Protein AF-A0A1V4JCT2-F1 (afdb_monomer)

Foldseek 3Di:
DDDDDPLLVVPQAPVNLVDCVSLVVVLVVVVVVLVVVVPDDPVVQVVVLVVVLVVCVCSNCVSVVVPNHDQPDPVSVVSVVVSVVVSVVVSVVSSVVSD

Nearest PDB structures (foldseek):
  5ip0-assembly2_E  TM=3.443E-01  e=8.220E+00  Aeromonas hydrophila

Sequence (99 aa):
MGAPQPYFNKLMKRKWLTSSDAFDAIVMLITSFTQKLRPLHPEPYQVLVGDLHRRVLIEYVRPLLQARLVCTSAKMRARVATRLGDEARQLRELFHRLS

Radius of gyration: 14.88 Å; Cα contacts (8 Å, |Δi|>4): 51; chains: 1; bounding box: 35×22×42 Å

Mean predicted aligned error: 5.06 Å

Organism: NCBI:txid372326

Secondary structure (DSSP, 8-state):
-PPP-TTGGGTTSHHHHH--HHHHHHHHHHHHHHHHHTTS-HHHHHHHHHHHHHHHHHHHHHHHHTT-S---SHHHHHHHHHHHHHHHHHHHHHHHHH-

Solvent-accessible surface area (backbone atoms only — not comparable to full-atom values): 5794 Å² total; per-residue (Å²): 138,81,77,81,60,83,40,51,80,47,43,50,34,80,65,40,78,79,45,59,64,47,59,51,51,50,54,50,51,53,52,57,52,50,62,73,46,59,84,48,60,66,69,67,41,52,54,51,50,52,53,48,51,55,50,51,53,51,49,61,47,48,40,60,78,65,58,60,59,82,71,88,43,71,70,51,45,52,53,50,53,53,49,53,52,52,54,52,50,52,52,51,55,51,51,64,74,70,107

InterPro domains:
  IPR010326 Exocyst complex component EXOC3/Sec6 [PF06046] (5-98)
  IPR010326 Exocyst complex component EXOC3/Sec6 [PTHR21292] (5-97)
  IPR042532 Exocyst complex component EXOC3/Sec6, C-terminal domain [G3DSA:1.10.357.70] (13-99)

pLDDT: mean 87.71, std 11.08, range [34.03, 96.62]

Structure (mmCIF, N/CA/C/O backbone):
data_AF-A0A1V4JCT2-F1
#
_entry.id   AF-A0A1V4JCT2-F1
#
loop_
_atom_site.group_PDB
_atom_site.id
_atom_site.type_symbol
_atom_site.label_atom_id
_atom_site.label_alt_id
_atom_site.label_comp_id
_atom_site.label_asym_id
_atom_site.label_entity_id
_atom_site.label_seq_id
_atom_site.pdbx_PDB_ins_code
_atom_site.Cartn_x
_atom_site.Cartn_y
_atom_site.Cartn_z
_atom_site.occupancy
_atom_site.B_iso_or_equiv
_atom_site.auth_seq_id
_atom_site.auth_comp_id
_atom_site.auth_asym_id
_atom_site.auth_atom_id
_atom_site.pdbx_PDB_model_num
ATOM 1 N N . MET A 1 1 ? -19.601 15.627 -1.255 1.00 34.03 1 MET A N 1
ATOM 2 C CA . MET A 1 1 ? -18.876 14.567 -1.993 1.00 34.03 1 MET A CA 1
ATOM 3 C C . MET A 1 1 ? -17.392 14.924 -2.019 1.00 34.03 1 MET A C 1
ATOM 5 O O . MET A 1 1 ? -16.985 15.740 -2.831 1.00 34.03 1 MET A O 1
ATOM 9 N N . GLY A 1 2 ? -16.613 14.436 -1.048 1.00 42.38 2 GLY A N 1
ATOM 10 C CA . GLY A 1 2 ? -15.202 14.814 -0.882 1.00 42.38 2 GLY A CA 1
ATOM 11 C C . GLY A 1 2 ? -14.288 14.037 -1.828 1.00 42.38 2 GLY A C 1
ATOM 12 O O . GLY A 1 2 ? -14.434 12.823 -1.964 1.00 42.38 2 GLY A O 1
ATOM 13 N N . ALA A 1 3 ? -13.374 14.743 -2.494 1.00 41.09 3 ALA A N 1
ATOM 14 C CA . ALA A 1 3 ? -12.411 14.178 -3.431 1.00 41.09 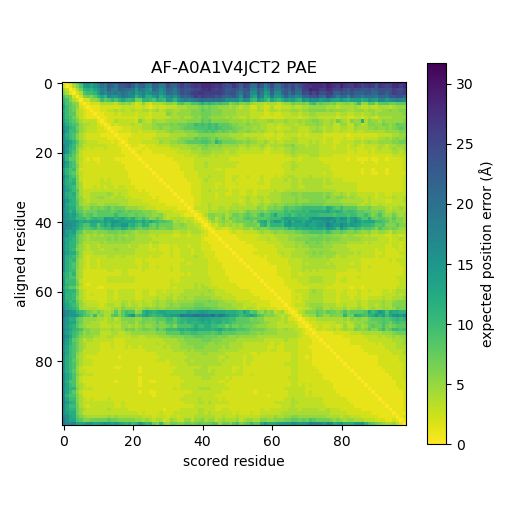3 ALA A CA 1
ATOM 15 C C . ALA A 1 3 ? -11.620 13.003 -2.809 1.00 41.09 3 ALA A C 1
ATOM 17 O O . ALA A 1 3 ? -11.226 13.088 -1.642 1.00 41.09 3 ALA A O 1
ATOM 18 N N . PRO A 1 4 ? -11.354 11.914 -3.560 1.00 45.97 4 PRO A N 1
ATOM 19 C CA . PRO A 1 4 ? -10.494 10.838 -3.083 1.00 45.97 4 PRO A CA 1
ATOM 20 C C . PRO A 1 4 ? -9.111 11.404 -2.736 1.00 45.97 4 PRO A C 1
ATOM 22 O O . PRO A 1 4 ? -8.530 12.184 -3.495 1.00 45.97 4 PRO A O 1
ATOM 25 N N . GLN A 1 5 ? -8.639 11.041 -1.542 1.00 59.03 5 GLN A N 1
ATOM 26 C CA . GLN A 1 5 ? -7.512 11.647 -0.839 1.00 59.03 5 GLN A CA 1
ATOM 27 C C . GLN A 1 5 ? -6.274 11.886 -1.732 1.00 59.03 5 GLN A C 1
ATOM 29 O O . GLN A 1 5 ? -5.911 11.029 -2.545 1.00 59.03 5 GLN A O 1
ATOM 34 N N . PRO A 1 6 ? -5.549 13.008 -1.539 1.00 72.88 6 PRO A N 1
ATOM 35 C CA . PRO A 1 6 ? -4.441 13.446 -2.399 1.00 72.88 6 PRO A CA 1
ATOM 36 C C . PRO A 1 6 ? -3.254 12.467 -2.472 1.00 72.88 6 PRO A C 1
ATOM 38 O O . PRO A 1 6 ? -2.370 12.647 -3.310 1.00 72.88 6 PRO A O 1
ATOM 41 N N . TYR A 1 7 ? -3.217 11.439 -1.620 1.00 80.12 7 TYR A N 1
ATOM 42 C CA . TYR A 1 7 ? -2.125 10.471 -1.525 1.00 80.12 7 TYR A CA 1
ATOM 43 C C . TYR A 1 7 ? -2.266 9.294 -2.499 1.00 80.12 7 TYR A C 1
ATOM 45 O O . TYR A 1 7 ? -1.290 8.958 -3.166 1.00 80.12 7 TYR A O 1
ATOM 53 N N . PHE A 1 8 ? -3.468 8.735 -2.697 1.00 84.25 8 PHE A N 1
ATOM 54 C CA . PHE A 1 8 ? -3.673 7.624 -3.646 1.00 84.25 8 PHE A CA 1
ATOM 55 C C . PHE A 1 8 ? -3.349 8.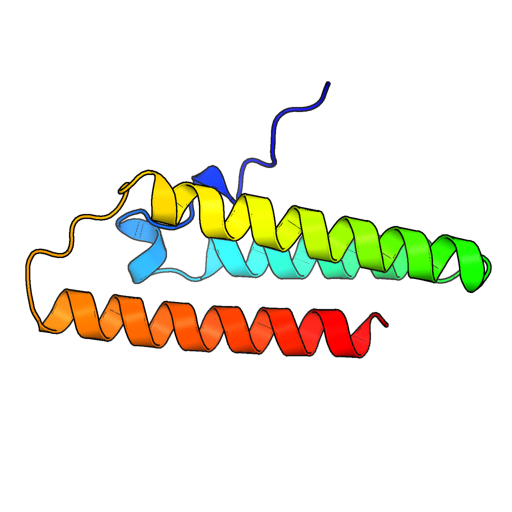034 -5.089 1.00 84.25 8 PHE A C 1
ATOM 57 O O . PHE A 1 8 ? -2.762 7.276 -5.855 1.00 84.25 8 PHE A O 1
ATOM 64 N N . ASN A 1 9 ? -3.611 9.295 -5.442 1.00 84.25 9 ASN A N 1
ATOM 65 C CA . ASN A 1 9 ? -3.249 9.860 -6.744 1.00 84.25 9 ASN A CA 1
ATOM 66 C C . ASN A 1 9 ? -1.736 10.006 -6.980 1.00 84.25 9 ASN A C 1
ATOM 68 O O . ASN A 1 9 ? -1.319 10.291 -8.112 1.00 84.25 9 ASN A O 1
ATOM 72 N N . LYS A 1 10 ? -0.916 9.851 -5.935 1.00 86.19 10 LYS A N 1
ATOM 73 C CA . LYS A 1 10 ? 0.550 9.858 -6.015 1.00 86.19 10 LYS A CA 1
ATOM 74 C C . LYS A 1 10 ? 1.129 8.450 -6.202 1.00 86.19 10 LYS A C 1
ATOM 76 O O . LYS A 1 10 ? 2.281 8.352 -6.623 1.00 86.19 10 LYS A O 1
ATOM 81 N N . LEU A 1 11 ? 0.348 7.395 -5.949 1.00 89.88 11 LEU A N 1
ATOM 82 C CA . LEU A 1 11 ? 0.745 6.005 -6.186 1.00 89.88 11 LEU A CA 1
ATOM 83 C C . LEU A 1 11 ? 0.833 5.695 -7.686 1.00 89.88 11 LEU A C 1
ATOM 85 O O . LEU A 1 11 ? 0.240 6.389 -8.517 1.00 89.88 11 LEU A O 1
ATOM 89 N N . MET A 1 12 ? 1.579 4.639 -8.025 1.00 89.94 12 MET A N 1
ATOM 90 C CA . MET A 1 12 ? 1.727 4.128 -9.398 1.00 89.94 12 MET A CA 1
ATOM 91 C C . MET A 1 12 ? 2.183 5.203 -10.403 1.00 89.94 12 MET A C 1
ATOM 93 O O . MET A 1 12 ? 1.777 5.230 -11.561 1.00 89.94 12 MET A O 1
ATOM 97 N N . LYS A 1 13 ? 3.046 6.113 -9.941 1.00 87.88 13 LYS A N 1
ATOM 98 C CA . LYS A 1 13 ? 3.777 7.113 -10.738 1.00 87.88 13 LYS A CA 1
ATOM 99 C C . LYS A 1 13 ? 5.282 6.889 -10.578 1.00 87.88 13 LYS 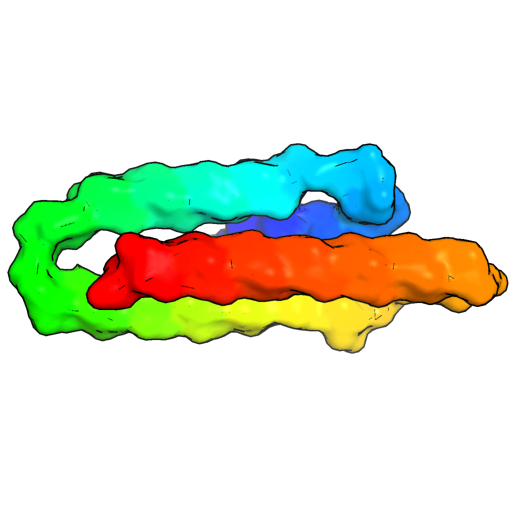A C 1
ATOM 101 O O . LYS A 1 13 ? 5.711 6.184 -9.670 1.00 87.88 13 LYS A O 1
ATOM 106 N N . ARG A 1 14 ? 6.119 7.543 -11.393 1.00 86.50 14 ARG A N 1
ATOM 107 C CA . ARG A 1 14 ? 7.591 7.403 -11.299 1.00 86.50 14 ARG A CA 1
ATOM 108 C C . ARG A 1 14 ? 8.139 7.607 -9.879 1.00 86.50 14 ARG A C 1
ATOM 110 O O . ARG A 1 14 ? 8.927 6.784 -9.430 1.00 86.50 14 ARG A O 1
ATOM 117 N N . LYS A 1 15 ? 7.691 8.653 -9.169 1.00 88.00 15 LYS A N 1
ATOM 118 C CA . LYS A 1 15 ? 8.128 8.939 -7.787 1.00 88.00 15 LYS A CA 1
ATOM 119 C C . LYS A 1 15 ? 7.745 7.838 -6.796 1.00 88.00 15 LYS A C 1
ATOM 121 O O . LYS A 1 15 ? 8.518 7.565 -5.885 1.00 88.00 15 LYS A O 1
ATOM 126 N N . TRP A 1 16 ? 6.596 7.186 -6.997 1.00 92.12 16 TRP A N 1
ATOM 127 C CA . TRP A 1 16 ? 6.171 6.075 -6.148 1.00 92.12 16 TRP A CA 1
ATOM 128 C C . TRP A 1 16 ? 7.173 4.926 -6.200 1.00 92.12 16 TRP A C 1
ATOM 130 O O . TRP A 1 16 ? 7.388 4.312 -5.182 1.00 92.12 16 TRP A O 1
ATOM 140 N N . LEU A 1 17 ? 7.887 4.668 -7.301 1.00 90.56 17 LEU A N 1
ATOM 141 C CA . LEU A 1 17 ? 8.894 3.597 -7.303 1.00 90.56 17 LEU A CA 1
ATOM 142 C C . LEU A 1 17 ? 10.088 3.871 -6.384 1.00 90.56 17 LEU A C 1
ATOM 144 O O . LEU A 1 17 ? 10.734 2.927 -5.926 1.00 90.56 17 LEU A O 1
ATOM 148 N N . THR A 1 18 ? 10.403 5.141 -6.139 1.00 90.12 18 THR A N 1
ATOM 149 C CA . THR A 1 18 ? 11.610 5.579 -5.426 1.00 90.12 18 THR A CA 1
ATOM 150 C C . THR A 1 18 ? 11.349 6.089 -4.014 1.00 90.12 18 THR A C 1
ATOM 152 O O . THR A 1 18 ? 12.312 6.262 -3.282 1.00 90.12 18 THR A O 1
ATOM 155 N N . SER A 1 19 ? 10.097 6.331 -3.626 1.00 92.56 19 SER A N 1
ATOM 156 C CA . SER A 1 19 ? 9.736 6.926 -2.331 1.00 92.56 19 SER A CA 1
ATOM 157 C C . SER A 1 19 ? 8.481 6.265 -1.771 1.00 92.56 19 SER A C 1
ATOM 159 O O . SER A 1 19 ? 7.537 5.990 -2.516 1.00 92.56 19 SER A O 1
ATOM 161 N N . SER A 1 20 ? 8.484 5.964 -0.473 1.00 92.62 20 SER A N 1
ATOM 162 C CA . SER A 1 20 ? 7.352 5.394 0.270 1.00 92.62 20 SER A CA 1
ATOM 163 C C . SER A 1 20 ? 6.413 6.443 0.851 1.00 92.62 20 SER A C 1
ATOM 165 O O . SER A 1 20 ? 5.287 6.096 1.173 1.00 92.62 20 SER A O 1
ATOM 167 N N . ASP A 1 21 ? 6.778 7.725 0.840 1.00 92.44 21 ASP A N 1
ATOM 168 C CA . ASP A 1 21 ? 6.077 8.819 1.522 1.00 92.44 21 ASP A CA 1
ATOM 169 C C . ASP A 1 21 ? 4.562 8.840 1.267 1.00 92.44 21 ASP A C 1
ATOM 171 O O . ASP A 1 21 ? 3.765 9.073 2.173 1.00 92.44 21 ASP A O 1
ATOM 175 N N . ALA A 1 22 ? 4.137 8.609 0.018 1.00 91.75 22 ALA A N 1
ATOM 176 C CA . ALA A 1 22 ? 2.716 8.595 -0.327 1.00 91.75 22 ALA A CA 1
ATOM 177 C C . ALA A 1 22 ? 1.975 7.405 0.298 1.00 91.75 22 ALA A C 1
ATOM 179 O O . ALA A 1 22 ? 0.837 7.565 0.733 1.00 91.75 22 ALA A O 1
ATOM 180 N N . PHE A 1 23 ? 2.611 6.234 0.326 1.00 94.19 23 PHE A N 1
ATOM 181 C CA . PHE A 1 23 ? 2.075 5.028 0.943 1.00 94.19 23 PHE A CA 1
ATOM 182 C C . PHE A 1 23 ? 2.115 5.132 2.474 1.00 94.19 23 PHE A C 1
ATOM 184 O O . PHE A 1 23 ? 1.097 4.910 3.124 1.00 94.19 23 PHE A O 1
ATOM 191 N N . ASP A 1 24 ? 3.230 5.593 3.038 1.00 94.31 24 ASP A N 1
ATOM 192 C CA . ASP A 1 24 ? 3.405 5.780 4.481 1.00 94.31 24 ASP A CA 1
ATOM 193 C C . ASP A 1 24 ? 2.382 6.777 5.038 1.00 94.31 24 ASP A C 1
ATOM 195 O O . ASP A 1 24 ? 1.763 6.534 6.074 1.00 94.31 24 ASP A O 1
ATOM 199 N N . ALA A 1 25 ? 2.112 7.865 4.308 1.00 93.19 25 ALA A N 1
ATOM 200 C CA . ALA A 1 25 ? 1.067 8.816 4.672 1.00 93.19 25 ALA A CA 1
ATOM 201 C C . ALA A 1 25 ? -0.335 8.182 4.684 1.00 93.19 25 ALA A C 1
ATOM 203 O O . ALA A 1 25 ? -1.143 8.514 5.550 1.00 93.19 25 ALA A O 1
ATOM 204 N N . ILE A 1 26 ? -0.633 7.264 3.755 1.00 92.62 26 ILE A N 1
ATOM 205 C CA . ILE A 1 26 ? -1.905 6.523 3.738 1.00 92.62 26 ILE A CA 1
ATOM 206 C C . ILE A 1 26 ? -2.002 5.622 4.973 1.00 92.62 26 ILE A C 1
ATOM 208 O O . ILE A 1 26 ? -3.007 5.680 5.682 1.00 92.62 26 ILE A O 1
ATOM 212 N N . VAL A 1 27 ? -0.959 4.837 5.259 1.00 94.19 27 VAL A N 1
ATOM 213 C CA . VAL A 1 27 ? -0.904 3.940 6.426 1.00 94.19 27 VAL A CA 1
ATOM 214 C C . VAL A 1 27 ? -1.065 4.727 7.728 1.00 94.19 27 VAL A C 1
ATOM 216 O O . VAL A 1 27 ? -1.880 4.360 8.580 1.00 94.19 27 VAL A O 1
ATOM 219 N N . MET A 1 28 ? -0.350 5.845 7.866 1.00 93.81 28 MET A N 1
ATOM 220 C CA . MET A 1 28 ? -0.437 6.732 9.025 1.00 93.81 28 MET A CA 1
ATOM 221 C C . MET A 1 28 ? -1.847 7.309 9.194 1.00 93.81 28 MET A C 1
ATOM 223 O O . MET A 1 28 ? -2.390 7.288 10.298 1.00 93.81 28 MET A O 1
ATOM 227 N N . LEU A 1 29 ? -2.466 7.797 8.113 1.00 92.12 29 LEU A N 1
ATOM 228 C CA . LEU A 1 29 ? -3.817 8.357 8.166 1.00 92.12 29 LEU A CA 1
ATOM 229 C C . LEU A 1 29 ? -4.845 7.311 8.593 1.00 92.12 29 LEU A C 1
ATOM 231 O O . LEU A 1 29 ? -5.628 7.589 9.500 1.00 92.12 29 LEU A O 1
ATOM 235 N N . ILE A 1 30 ? -4.805 6.116 7.995 1.00 91.31 30 ILE A N 1
ATOM 236 C CA . ILE A 1 30 ? -5.688 4.999 8.361 1.00 91.31 30 ILE A CA 1
ATOM 237 C C . ILE A 1 30 ? -5.527 4.679 9.846 1.00 91.31 30 ILE A C 1
ATOM 239 O O . ILE A 1 30 ? -6.512 4.692 10.577 1.00 91.31 30 ILE A O 1
ATOM 243 N N . THR A 1 31 ? -4.287 4.479 10.296 1.00 91.62 31 THR A N 1
ATOM 244 C CA . THR A 1 31 ? -3.972 4.144 11.692 1.00 91.62 31 THR A CA 1
ATOM 245 C C . THR A 1 31 ? -4.469 5.220 12.656 1.00 91.62 31 THR A C 1
ATOM 247 O O . THR A 1 31 ? -5.108 4.913 13.658 1.00 91.62 31 THR A O 1
ATOM 250 N N . SER A 1 32 ? -4.229 6.496 12.346 1.00 90.81 32 SER A N 1
ATOM 251 C CA . SER A 1 32 ? -4.669 7.606 13.198 1.00 90.81 32 SER A CA 1
ATOM 252 C C . SER A 1 32 ? -6.194 7.721 13.272 1.00 90.81 32 SER A C 1
ATOM 254 O O . SER A 1 32 ? -6.744 8.079 14.314 1.00 90.81 32 SER A O 1
ATOM 256 N N . PHE A 1 33 ? -6.891 7.420 12.173 1.00 87.56 33 PHE A N 1
ATOM 257 C CA . PHE A 1 33 ? -8.344 7.493 12.102 1.00 87.56 33 PHE A CA 1
ATOM 258 C C . PHE A 1 33 ? -8.988 6.349 12.884 1.00 87.56 33 PHE A C 1
ATOM 260 O O . PHE A 1 33 ? -9.871 6.592 13.702 1.00 87.56 33 PHE A O 1
ATOM 267 N N . THR A 1 34 ? -8.506 5.119 12.707 1.00 87.50 34 THR A N 1
ATOM 268 C CA . THR A 1 34 ? -9.034 3.964 13.443 1.00 87.50 34 THR A CA 1
ATOM 269 C C . THR A 1 34 ? -8.728 4.036 14.934 1.00 87.50 34 THR A C 1
ATOM 271 O O . THR A 1 34 ? -9.601 3.722 15.736 1.00 87.50 34 THR A O 1
ATOM 274 N N . GLN A 1 35 ? -7.560 4.549 15.338 1.00 88.50 35 GLN A N 1
ATOM 275 C CA . GLN A 1 35 ? -7.248 4.793 16.752 1.00 88.50 35 GLN A CA 1
ATOM 276 C C . GLN A 1 35 ? -8.251 5.739 17.422 1.00 88.50 35 GLN A C 1
ATOM 278 O O . GLN A 1 35 ? -8.702 5.461 18.532 1.00 88.50 35 GLN A O 1
ATOM 283 N N . LYS A 1 36 ? -8.642 6.827 16.746 1.00 88.50 36 LYS A N 1
ATOM 284 C CA . LYS A 1 36 ? -9.647 7.776 17.262 1.00 88.50 36 LYS A CA 1
ATOM 285 C C . LYS A 1 36 ? -11.035 7.157 17.396 1.00 88.50 36 LYS A C 1
ATOM 287 O O . LYS A 1 36 ? -11.821 7.601 18.223 1.00 88.50 36 LYS A O 1
ATOM 292 N N . LEU A 1 37 ? -11.330 6.158 16.572 1.00 85.25 37 LEU A N 1
ATOM 293 C CA . LEU A 1 37 ? -12.635 5.507 16.492 1.00 85.25 37 LEU A CA 1
ATOM 294 C C . LEU A 1 37 ? -12.698 4.200 17.286 1.00 85.25 37 LEU A C 1
ATOM 296 O O . LEU A 1 37 ? -13.771 3.634 17.442 1.00 85.25 37 LEU A O 1
ATOM 300 N N . ARG A 1 38 ? -11.581 3.761 17.868 1.00 81.81 38 ARG A N 1
ATOM 301 C CA . ARG A 1 38 ? -11.506 2.590 18.747 1.00 81.81 38 ARG A CA 1
ATOM 302 C C . ARG A 1 38 ? -12.491 2.603 19.932 1.00 81.81 38 ARG A C 1
ATOM 304 O O . ARG A 1 38 ? -12.919 1.519 20.306 1.00 81.81 38 ARG A O 1
ATOM 311 N N . PRO A 1 39 ? -12.869 3.754 20.532 1.00 86.50 39 PRO A N 1
ATOM 312 C CA . PRO A 1 39 ? -13.855 3.777 21.618 1.00 86.50 39 PRO A CA 1
ATOM 313 C C . PRO A 1 39 ? -15.304 3.484 21.191 1.00 86.50 39 PRO A C 1
ATOM 315 O O . PRO A 1 39 ? -16.177 3.424 22.054 1.00 86.50 39 PRO A O 1
ATOM 318 N N . LEU A 1 40 ? -15.592 3.354 19.889 1.00 84.69 40 LEU A N 1
ATOM 319 C CA . LEU A 1 40 ? -16.920 2.965 19.410 1.00 84.69 40 LEU A CA 1
ATOM 320 C C . LEU A 1 40 ? -17.293 1.554 19.878 1.00 84.69 40 LEU A C 1
ATOM 322 O O . LEU A 1 40 ? -16.435 0.703 20.109 1.00 84.69 40 LEU A O 1
ATOM 326 N N . HIS A 1 41 ? -18.600 1.297 19.969 1.00 83.56 41 HIS A N 1
ATOM 327 C CA . HIS A 1 41 ? -19.113 -0.046 20.223 1.00 83.56 41 HIS A CA 1
ATOM 328 C C . HIS A 1 41 ? -18.572 -1.035 19.162 1.00 83.56 41 HIS A C 1
ATOM 330 O O . HIS A 1 41 ? -18.452 -0.646 17.991 1.00 83.56 41 HIS A O 1
ATOM 336 N N . PRO A 1 42 ? -18.260 -2.296 19.526 1.00 81.62 42 PRO A N 1
ATOM 337 C CA . PRO A 1 42 ? -17.588 -3.237 18.627 1.00 81.62 42 PRO A CA 1
ATOM 338 C C . PRO A 1 42 ? -18.285 -3.452 17.277 1.00 81.62 42 PRO A C 1
ATOM 340 O O . PRO A 1 42 ? -17.617 -3.474 16.249 1.00 81.62 42 PRO A O 1
ATOM 343 N N . GLU A 1 43 ? -19.617 -3.555 17.252 1.00 86.44 43 GLU A N 1
ATOM 344 C CA . GLU A 1 43 ? -20.387 -3.747 16.009 1.00 86.44 43 GLU A CA 1
ATOM 345 C C . GLU A 1 43 ? -20.222 -2.585 15.004 1.00 86.44 43 GLU A C 1
ATOM 347 O O . GLU A 1 43 ? -19.746 -2.832 13.892 1.00 86.44 43 GLU A O 1
ATOM 352 N N . 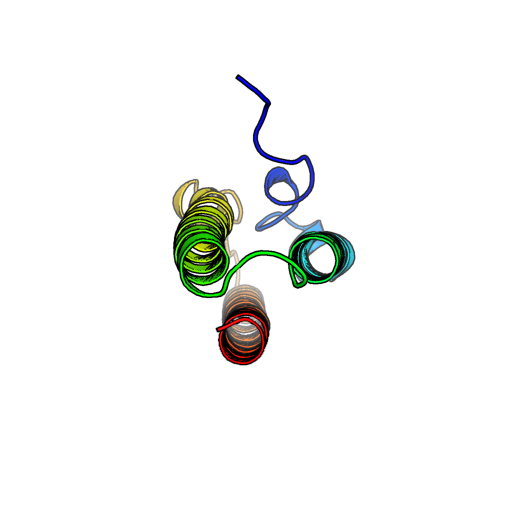PRO A 1 44 ? -20.528 -1.316 15.354 1.00 86.12 44 PRO A N 1
ATOM 353 C CA . PRO A 1 44 ? -20.256 -0.172 14.479 1.00 86.12 44 PRO A CA 1
ATOM 354 C C . PRO A 1 44 ? -18.793 -0.055 14.042 1.00 86.12 44 PRO A C 1
ATOM 356 O O . PRO A 1 44 ? -18.516 0.329 12.904 1.00 86.12 44 PRO A O 1
ATOM 359 N N . TYR A 1 45 ? -17.855 -0.379 14.936 1.00 87.62 45 TYR A N 1
ATOM 360 C CA . TYR A 1 45 ? -16.429 -0.317 14.636 1.00 87.62 45 TYR A CA 1
ATOM 361 C C . TYR A 1 45 ? -16.025 -1.351 13.573 1.00 87.62 45 TYR A C 1
ATOM 363 O O . TYR A 1 45 ? -15.345 -0.997 12.612 1.00 87.62 45 TYR A O 1
ATOM 371 N N . GLN A 1 46 ? -16.494 -2.598 13.678 1.00 87.38 46 GLN A N 1
ATOM 372 C CA . GLN A 1 46 ? -16.193 -3.646 12.693 1.00 87.38 46 GLN A CA 1
ATOM 373 C C . GLN A 1 46 ? -16.766 -3.331 11.306 1.00 87.38 46 GLN A C 1
ATOM 375 O O . GLN A 1 46 ? -16.070 -3.491 10.301 1.00 87.38 46 GLN A O 1
ATOM 380 N N . VAL A 1 47 ? -18.001 -2.815 11.237 1.00 90.06 47 VAL A N 1
ATOM 381 C CA . VAL A 1 47 ? -18.603 -2.368 9.966 1.00 90.06 47 VAL A CA 1
ATOM 382 C C . VAL A 1 47 ? -17.749 -1.271 9.328 1.00 90.06 47 VAL A C 1
ATOM 384 O O . VAL A 1 47 ? -17.399 -1.354 8.150 1.00 90.06 47 VAL A O 1
ATOM 387 N N . LEU A 1 48 ? -17.332 -0.283 10.124 1.00 89.81 48 LEU A N 1
ATOM 388 C CA . LEU A 1 48 ? -16.476 0.802 9.659 1.00 89.81 48 LEU A CA 1
ATOM 389 C C . LEU A 1 48 ? -15.114 0.301 9.151 1.00 89.81 48 LEU A C 1
ATOM 391 O O . LEU A 1 48 ? -14.645 0.760 8.107 1.00 89.81 48 LEU A O 1
ATOM 395 N N . VAL A 1 49 ? -14.465 -0.618 9.872 1.00 89.62 49 VAL A N 1
ATOM 396 C CA . VAL A 1 49 ? -13.181 -1.207 9.454 1.00 89.62 49 VAL A CA 1
ATOM 397 C C . VAL A 1 49 ? -13.343 -1.975 8.140 1.00 89.62 49 VAL A C 1
ATOM 399 O O . VAL A 1 49 ? -12.497 -1.837 7.253 1.00 89.62 49 VAL A O 1
ATOM 402 N N . GLY A 1 50 ? -14.444 -2.713 7.968 1.00 90.44 50 GLY A N 1
ATOM 403 C CA . GLY A 1 50 ? -14.774 -3.403 6.719 1.00 90.44 50 GLY A CA 1
ATOM 404 C C . GLY A 1 50 ? -14.926 -2.448 5.530 1.00 90.44 50 GLY A C 1
ATOM 405 O O . GLY A 1 50 ? -14.302 -2.647 4.480 1.00 90.44 50 GLY A O 1
ATOM 406 N N . ASP A 1 51 ? -15.682 -1.363 5.705 1.00 91.56 51 ASP A N 1
ATOM 407 C CA . ASP A 1 51 ? -15.860 -0.334 4.674 1.00 91.56 51 ASP A CA 1
ATOM 408 C C . ASP A 1 51 ? -14.549 0.383 4.339 1.00 91.56 51 ASP A C 1
ATOM 410 O O . ASP A 1 51 ? -14.242 0.636 3.165 1.00 91.56 51 ASP A O 1
ATOM 414 N N . LEU A 1 52 ? -13.738 0.674 5.360 1.00 91.19 52 LEU A N 1
ATOM 415 C CA . LEU A 1 52 ? -12.425 1.284 5.195 1.00 91.19 52 LEU A CA 1
ATOM 416 C C . LEU A 1 52 ? -11.486 0.368 4.408 1.00 91.19 52 LEU A C 1
ATOM 418 O O . LEU A 1 52 ? -10.839 0.829 3.465 1.00 91.19 52 LEU A O 1
ATOM 422 N N . HIS A 1 53 ? -11.451 -0.925 4.739 1.00 91.62 53 HIS A N 1
ATOM 423 C CA . HIS A 1 53 ? -10.660 -1.920 4.019 1.00 91.62 53 HIS A CA 1
ATOM 424 C C . HIS A 1 53 ? -11.049 -1.967 2.540 1.00 91.62 53 HIS A C 1
ATOM 426 O O . HIS A 1 53 ? -10.189 -1.819 1.663 1.00 91.62 53 HIS A O 1
ATOM 432 N N . ARG A 1 54 ? -12.352 -2.064 2.248 1.00 92.44 54 ARG A N 1
ATOM 433 C CA . ARG A 1 54 ? -12.860 -2.052 0.872 1.00 92.44 54 ARG A CA 1
ATOM 434 C C . ARG A 1 54 ? -12.474 -0.769 0.139 1.00 92.44 54 ARG A C 1
ATOM 436 O O . ARG A 1 54 ? -12.050 -0.826 -1.017 1.00 92.44 54 ARG A O 1
ATOM 443 N N . ARG A 1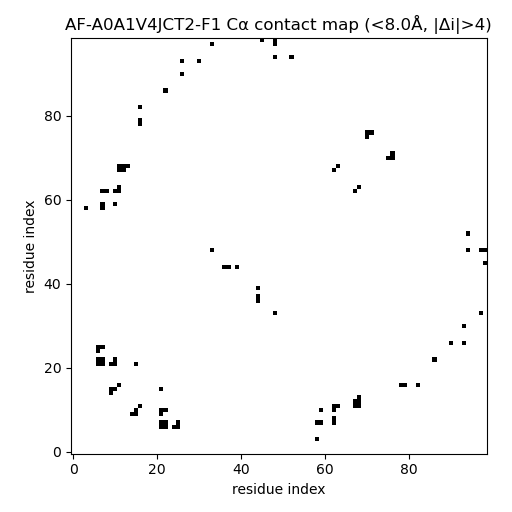 55 ? -12.599 0.393 0.789 1.00 92.62 55 ARG A N 1
ATOM 444 C CA . ARG A 1 55 ? -12.277 1.681 0.164 1.00 92.62 55 ARG A CA 1
ATOM 445 C C . ARG A 1 55 ? -10.789 1.810 -0.149 1.00 92.62 55 ARG A C 1
ATOM 447 O O . ARG A 1 55 ? -10.451 2.217 -1.258 1.00 92.62 55 ARG A O 1
ATOM 454 N N . VAL A 1 56 ? -9.918 1.449 0.791 1.00 92.62 56 VAL A N 1
ATOM 455 C CA . VAL A 1 56 ? -8.460 1.505 0.609 1.00 92.62 56 VAL A CA 1
ATOM 456 C C . VAL A 1 56 ? -8.021 0.592 -0.528 1.00 92.62 56 VAL A C 1
ATOM 458 O O . VAL A 1 56 ? -7.245 1.026 -1.376 1.00 92.62 56 VAL A O 1
ATOM 461 N N . LEU A 1 57 ? -8.570 -0.624 -0.611 1.00 92.44 57 LEU A N 1
ATOM 462 C CA . LEU A 1 57 ? -8.277 -1.546 -1.707 1.00 92.44 57 LEU A CA 1
ATOM 463 C C . LEU A 1 57 ? -8.651 -0.944 -3.071 1.00 92.44 57 LEU A C 1
ATOM 465 O O . LEU A 1 57 ? -7.834 -0.937 -3.992 1.00 92.44 57 LEU A O 1
ATOM 469 N N . ILE A 1 58 ? -9.865 -0.396 -3.193 1.00 92.38 58 ILE A N 1
ATOM 470 C CA . ILE A 1 58 ? -10.339 0.221 -4.440 1.00 92.38 58 ILE A CA 1
ATOM 471 C C . ILE A 1 58 ? -9.436 1.390 -4.851 1.00 92.38 58 ILE A C 1
ATOM 473 O O . ILE A 1 58 ? -9.026 1.472 -6.010 1.00 92.38 58 ILE A O 1
ATOM 477 N N . GLU A 1 59 ? -9.112 2.295 -3.925 1.00 92.12 59 GLU A N 1
ATOM 478 C CA . GLU A 1 59 ? -8.305 3.478 -4.246 1.00 92.12 59 GLU A CA 1
ATOM 479 C C . GLU A 1 59 ? -6.824 3.150 -4.478 1.00 92.12 59 GLU A C 1
ATOM 481 O O . GLU A 1 59 ? -6.165 3.848 -5.249 1.00 92.12 59 GLU A O 1
ATOM 486 N N . TYR A 1 60 ? -6.304 2.075 -3.879 1.00 91.81 60 TYR A N 1
ATOM 487 C CA . TYR A 1 60 ? -4.947 1.588 -4.130 1.00 91.81 60 TYR A CA 1
ATOM 488 C C . TYR A 1 60 ? -4.811 0.956 -5.523 1.00 91.81 60 TYR A C 1
ATOM 490 O O . TYR A 1 60 ? -3.849 1.228 -6.243 1.00 91.81 60 TYR A O 1
ATOM 498 N N . VAL A 1 61 ? -5.788 0.138 -5.931 1.00 90.94 61 VAL A N 1
ATOM 499 C CA . VAL A 1 61 ? -5.753 -0.596 -7.208 1.00 90.94 61 VAL A CA 1
ATOM 500 C C . VAL A 1 61 ? -6.138 0.292 -8.397 1.00 90.94 61 VAL A C 1
ATOM 502 O O . VAL A 1 61 ? -5.617 0.112 -9.497 1.00 90.94 61 VAL A O 1
ATOM 505 N N . ARG A 1 62 ? -7.008 1.293 -8.212 1.00 90.88 62 ARG A N 1
ATOM 506 C CA . ARG A 1 62 ? -7.477 2.171 -9.302 1.00 90.88 62 ARG A CA 1
ATOM 507 C C . ARG A 1 62 ? -6.330 2.792 -10.133 1.00 90.88 62 ARG A C 1
ATOM 509 O O . ARG A 1 62 ? -6.395 2.690 -11.358 1.00 90.88 62 ARG A O 1
ATOM 516 N N . PRO A 1 63 ? -5.269 3.395 -9.554 1.00 88.56 63 PRO A N 1
ATOM 517 C CA . PRO A 1 63 ? -4.130 3.912 -10.321 1.00 88.56 63 PRO A CA 1
ATOM 518 C C . PRO A 1 63 ? -3.375 2.851 -11.134 1.00 88.56 63 PRO A C 1
ATOM 520 O O . PRO A 1 63 ? -2.831 3.184 -12.188 1.00 88.56 63 PRO A O 1
ATOM 523 N N . LEU A 1 64 ? -3.345 1.599 -10.660 1.00 85.94 64 LEU A N 1
ATOM 524 C CA . LEU A 1 64 ? -2.720 0.473 -11.358 1.00 85.94 64 LEU A CA 1
ATOM 525 C C . LEU A 1 64 ? -3.509 0.121 -12.626 1.00 85.94 64 LEU A C 1
ATOM 527 O O . LEU A 1 64 ? -2.926 0.007 -13.701 1.00 85.94 64 LEU A O 1
ATOM 531 N N . LEU A 1 65 ? -4.840 0.041 -12.517 1.00 87.00 65 LEU A N 1
ATOM 532 C CA . LEU A 1 65 ? -5.737 -0.250 -13.646 1.00 87.00 65 LEU A CA 1
ATOM 533 C C . LEU A 1 65 ? -5.787 0.879 -14.681 1.00 87.00 65 LEU A C 1
ATOM 535 O O . LEU A 1 65 ? -6.039 0.639 -15.854 1.00 87.00 65 LEU A O 1
ATOM 539 N N . GLN A 1 66 ? -5.506 2.113 -14.264 1.00 87.69 66 GLN A N 1
ATOM 540 C CA . GLN A 1 66 ? -5.408 3.267 -15.160 1.00 87.69 66 GLN A CA 1
ATOM 541 C C . GLN A 1 66 ? -4.095 3.317 -15.960 1.00 87.69 66 GLN A C 1
ATOM 543 O O . GLN A 1 66 ? -3.839 4.319 -16.624 1.00 87.69 66 GLN A O 1
ATOM 548 N N . ALA A 1 67 ? -3.245 2.286 -15.870 1.00 80.06 67 ALA A N 1
ATOM 549 C CA . ALA A 1 67 ? -1.981 2.175 -16.601 1.00 80.06 67 ALA A CA 1
ATOM 550 C C . ALA A 1 67 ? -1.060 3.406 -16.452 1.00 80.06 67 ALA A C 1
ATOM 552 O O . ALA A 1 67 ? -0.297 3.752 -17.354 1.00 80.06 67 ALA A O 1
ATOM 553 N N . ARG A 1 68 ? -1.090 4.070 -15.285 1.00 79.00 68 ARG A N 1
ATOM 554 C CA . ARG A 1 68 ? -0.303 5.293 -15.015 1.00 79.00 68 ARG A CA 1
ATOM 555 C C . ARG A 1 68 ? 1.214 5.061 -14.984 1.00 79.00 68 ARG A C 1
ATOM 557 O O . ARG A 1 68 ? 1.982 6.025 -15.017 1.00 79.00 68 ARG A O 1
ATOM 564 N N . LEU A 1 69 ? 1.644 3.802 -14.916 1.00 83.88 69 LEU A N 1
ATOM 565 C CA . LEU A 1 69 ? 3.040 3.390 -14.907 1.00 83.88 69 LEU A CA 1
ATOM 566 C C . LEU A 1 69 ? 3.307 2.391 -16.035 1.00 83.88 69 LEU A C 1
ATOM 568 O O . LEU A 1 69 ? 2.913 1.230 -15.958 1.00 83.88 69 LEU A O 1
ATOM 572 N N . VAL A 1 70 ? 4.035 2.834 -17.058 1.00 85.50 70 VAL A N 1
ATOM 573 C CA . VAL A 1 70 ? 4.477 1.969 -18.156 1.00 85.50 70 VAL A CA 1
ATOM 574 C C . VAL A 1 70 ? 5.832 1.361 -17.806 1.00 85.50 70 VAL A C 1
ATOM 576 O O . VAL A 1 70 ? 6.816 2.076 -17.606 1.00 85.50 70 VAL A O 1
ATOM 579 N N . CYS A 1 71 ? 5.889 0.032 -17.734 1.00 87.69 71 CYS A N 1
ATOM 580 C CA . CYS A 1 71 ? 7.116 -0.697 -17.434 1.00 87.69 71 CYS A CA 1
ATOM 581 C C . CYS A 1 71 ? 7.944 -0.927 -18.704 1.00 87.69 71 CYS A C 1
ATOM 583 O O . CYS A 1 71 ? 7.620 -1.800 -19.504 1.00 87.69 71 CYS A O 1
ATOM 585 N N . THR A 1 72 ? 9.047 -0.198 -18.866 1.00 89.62 72 THR A N 1
ATOM 586 C CA . THR A 1 72 ? 9.868 -0.255 -20.091 1.00 89.62 72 THR A CA 1
ATOM 587 C C . THR A 1 72 ? 10.973 -1.315 -20.067 1.00 89.62 72 THR A C 1
ATOM 589 O O . THR A 1 72 ? 11.586 -1.581 -21.094 1.00 89.62 72 THR A O 1
ATOM 592 N N . SER A 1 73 ? 11.250 -1.943 -18.919 1.00 93.62 73 SER A N 1
ATOM 593 C CA . SER A 1 73 ? 12.320 -2.942 -18.785 1.00 93.62 73 SER A CA 1
ATOM 594 C C . SER A 1 73 ? 11.983 -4.043 -17.782 1.00 93.62 73 SER A C 1
ATOM 596 O O . SER A 1 73 ? 11.160 -3.854 -16.883 1.00 93.62 73 SER A O 1
ATOM 598 N N . ALA A 1 74 ? 12.663 -5.190 -17.896 1.00 94.94 74 ALA A N 1
ATOM 599 C CA . ALA A 1 74 ? 12.547 -6.288 -16.934 1.00 94.94 74 ALA A CA 1
ATOM 600 C C . ALA A 1 74 ? 12.907 -5.842 -15.507 1.00 94.94 74 ALA A C 1
ATOM 602 O O . ALA A 1 74 ? 12.186 -6.153 -14.563 1.00 94.94 74 ALA A O 1
ATOM 603 N N . LYS A 1 75 ? 13.956 -5.020 -15.365 1.00 93.62 75 LYS A N 1
ATOM 604 C CA . LYS A 1 75 ? 14.364 -4.426 -14.083 1.00 93.62 75 LYS A CA 1
ATOM 605 C C . LYS A 1 75 ? 13.255 -3.570 -13.467 1.00 93.62 75 LYS A C 1
ATOM 607 O O . LYS A 1 75 ? 13.008 -3.653 -12.267 1.00 93.62 75 LYS A O 1
ATOM 612 N N . MET A 1 76 ? 12.566 -2.761 -14.278 1.00 92.56 76 MET A N 1
ATOM 613 C CA . MET A 1 76 ? 11.439 -1.956 -13.799 1.00 92.56 76 MET A CA 1
ATOM 614 C C . MET A 1 76 ? 10.255 -2.835 -13.388 1.00 92.56 76 MET A C 1
ATOM 616 O O . MET A 1 76 ? 9.690 -2.602 -12.324 1.00 92.56 76 MET A O 1
ATOM 620 N N . ARG A 1 77 ? 9.922 -3.866 -14.179 1.00 93.50 77 ARG A N 1
ATOM 621 C CA . ARG A 1 77 ? 8.858 -4.827 -13.840 1.00 93.50 77 ARG A CA 1
ATOM 622 C C . ARG A 1 77 ? 9.127 -5.536 -12.516 1.00 93.50 77 ARG A C 1
ATOM 624 O O . ARG A 1 77 ? 8.237 -5.576 -11.675 1.00 93.50 77 ARG A O 1
ATOM 631 N N . ALA A 1 78 ? 10.350 -6.027 -12.308 1.00 95.19 78 ALA A N 1
ATOM 632 C CA . ALA A 1 78 ? 10.744 -6.666 -11.054 1.00 95.19 78 ALA A CA 1
ATOM 633 C C . ALA A 1 78 ? 10.577 -5.709 -9.864 1.00 95.19 78 ALA A C 1
ATOM 635 O O . ALA A 1 78 ? 9.940 -6.059 -8.878 1.00 95.19 78 ALA A O 1
ATOM 636 N N . ARG A 1 79 ? 11.045 -4.459 -9.996 1.00 93.75 79 ARG A N 1
ATOM 637 C CA . ARG A 1 79 ? 10.900 -3.442 -8.944 1.00 93.75 79 ARG A CA 1
ATOM 638 C C . ARG A 1 79 ? 9.439 -3.123 -8.620 1.00 93.75 79 ARG A C 1
ATOM 640 O O . ARG A 1 79 ? 9.100 -2.977 -7.450 1.00 93.75 79 ARG A O 1
ATOM 647 N N . VAL A 1 80 ? 8.588 -3.004 -9.641 1.00 93.50 80 VAL A N 1
ATOM 648 C CA . VAL A 1 80 ? 7.140 -2.800 -9.468 1.00 93.50 80 VAL A CA 1
ATOM 649 C C . VAL A 1 80 ? 6.522 -3.980 -8.726 1.00 93.50 80 VAL A C 1
ATOM 651 O O . VAL A 1 80 ? 5.813 -3.764 -7.750 1.00 93.50 80 VAL A O 1
ATOM 654 N N . ALA A 1 81 ? 6.815 -5.209 -9.156 1.00 94.69 81 ALA A N 1
ATOM 655 C CA . ALA A 1 81 ? 6.265 -6.421 -8.558 1.00 94.69 81 ALA A CA 1
ATOM 656 C C . ALA A 1 81 ? 6.673 -6.577 -7.087 1.00 94.69 81 ALA A C 1
ATOM 658 O O . ALA A 1 81 ? 5.806 -6.780 -6.240 1.00 94.69 81 ALA A O 1
ATOM 659 N N . THR A 1 82 ? 7.963 -6.413 -6.772 1.00 96.12 82 THR A N 1
ATOM 660 C CA . THR A 1 82 ? 8.462 -6.443 -5.388 1.00 96.12 82 THR A CA 1
ATOM 661 C C . THR A 1 82 ? 7.740 -5.412 -4.532 1.00 96.12 82 THR A C 1
ATOM 663 O O . THR A 1 82 ? 7.182 -5.749 -3.493 1.00 96.12 82 THR A O 1
ATOM 666 N N . ARG A 1 83 ? 7.666 -4.167 -5.011 1.00 95.50 83 ARG A N 1
ATOM 667 C CA . ARG A 1 83 ? 7.050 -3.084 -4.252 1.00 95.50 83 ARG A CA 1
ATOM 668 C C . ARG A 1 83 ? 5.550 -3.283 -4.028 1.00 95.50 83 ARG A C 1
ATOM 670 O O . ARG A 1 83 ? 5.078 -3.058 -2.920 1.00 95.50 83 ARG A O 1
ATOM 677 N N . LEU A 1 84 ? 4.813 -3.723 -5.050 1.00 95.12 84 LEU A N 1
ATOM 678 C CA . LEU A 1 84 ? 3.399 -4.090 -4.910 1.00 95.12 84 LEU A CA 1
ATOM 679 C C . LEU A 1 84 ? 3.220 -5.204 -3.874 1.00 95.12 84 LEU A C 1
ATOM 681 O O . LEU A 1 84 ? 2.308 -5.132 -3.056 1.00 95.12 84 LEU A O 1
ATOM 685 N N . GLY 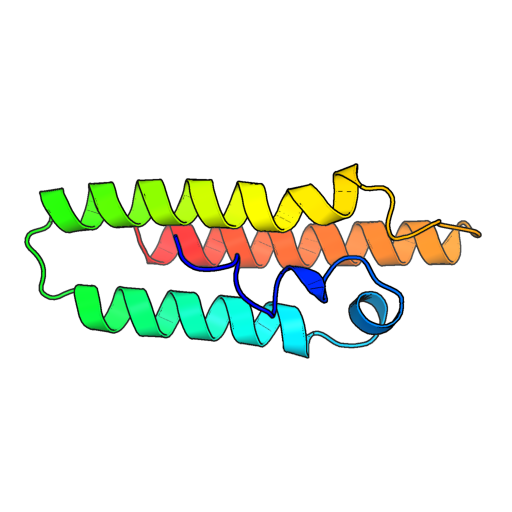A 1 85 ? 4.094 -6.214 -3.892 1.00 96.19 85 GLY A N 1
ATOM 686 C CA . GLY A 1 85 ? 4.070 -7.309 -2.925 1.00 96.19 85 GLY A CA 1
ATOM 687 C C . GLY A 1 85 ? 4.311 -6.841 -1.489 1.00 96.19 85 GLY A C 1
ATOM 688 O O . GLY A 1 85 ? 3.588 -7.253 -0.582 1.00 96.19 85 GLY A O 1
ATOM 689 N N . ASP A 1 86 ? 5.288 -5.959 -1.277 1.00 96.56 86 ASP A N 1
ATOM 690 C CA . ASP A 1 86 ? 5.604 -5.418 0.048 1.00 96.56 86 ASP A CA 1
ATOM 691 C C . ASP A 1 86 ? 4.491 -4.504 0.579 1.00 96.56 86 ASP A C 1
ATOM 693 O O . ASP A 1 86 ? 4.064 -4.659 1.723 1.00 96.56 86 ASP A O 1
ATOM 697 N N . GLU A 1 87 ? 3.970 -3.590 -0.244 1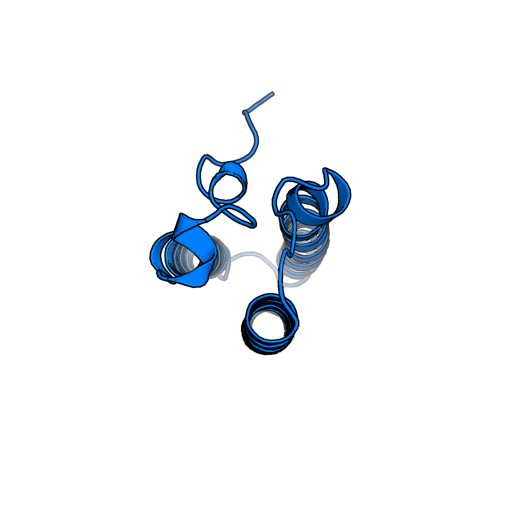.00 96.38 87 GLU A N 1
ATOM 698 C CA . GLU A 1 87 ? 2.862 -2.705 0.141 1.00 96.38 87 GLU A CA 1
ATOM 699 C C . GLU A 1 87 ? 1.566 -3.503 0.395 1.00 96.38 87 GLU A C 1
ATOM 701 O O . GLU A 1 87 ? 0.857 -3.239 1.368 1.00 96.38 87 GLU A O 1
ATOM 706 N N . ALA A 1 88 ? 1.279 -4.540 -0.403 1.00 94.69 88 ALA A N 1
ATOM 707 C CA . ALA A 1 88 ? 0.145 -5.435 -0.165 1.00 94.69 88 ALA A CA 1
ATOM 708 C C . ALA A 1 88 ? 0.276 -6.209 1.157 1.00 94.69 88 ALA A C 1
ATOM 710 O O . ALA A 1 88 ? -0.716 -6.377 1.871 1.00 94.69 88 ALA A O 1
ATOM 711 N N . ARG A 1 89 ? 1.491 -6.659 1.507 1.00 96.62 89 ARG A N 1
ATOM 712 C CA . ARG A 1 89 ? 1.769 -7.305 2.800 1.00 96.62 89 ARG A CA 1
ATOM 713 C C . ARG A 1 89 ? 1.504 -6.341 3.957 1.00 96.62 89 ARG A C 1
ATOM 715 O O . ARG A 1 89 ? 0.772 -6.694 4.876 1.00 96.62 89 ARG A O 1
ATOM 722 N N . GLN A 1 90 ? 2.012 -5.113 3.868 1.00 95.81 90 GLN A N 1
ATOM 723 C CA . GLN A 1 90 ? 1.811 -4.088 4.896 1.00 95.81 90 GLN A CA 1
ATOM 724 C C . GLN A 1 90 ? 0.334 -3.721 5.079 1.00 95.81 90 GLN A C 1
ATOM 726 O O . GLN A 1 90 ? -0.133 -3.621 6.210 1.00 95.81 90 GLN A O 1
ATOM 731 N N . LEU A 1 91 ? -0.428 -3.572 3.989 1.00 94.62 91 LEU A N 1
ATOM 732 C CA . LEU A 1 91 ? -1.871 -3.323 4.075 1.00 94.62 91 LEU A CA 1
ATOM 733 C C . LEU A 1 91 ? -2.611 -4.492 4.735 1.00 94.62 91 LEU A C 1
ATOM 735 O O . LEU A 1 91 ? -3.472 -4.263 5.581 1.00 94.62 91 LEU A O 1
ATOM 739 N N . ARG A 1 92 ? -2.266 -5.738 4.390 1.00 93.94 92 ARG A N 1
ATOM 740 C CA . ARG A 1 92 ? -2.852 -6.926 5.029 1.00 93.94 92 ARG A CA 1
ATOM 741 C C . ARG A 1 92 ? -2.591 -6.953 6.530 1.00 93.94 92 ARG A C 1
ATOM 743 O O . ARG A 1 92 ? -3.524 -7.155 7.299 1.00 93.94 92 ARG A O 1
ATOM 750 N N . GLU A 1 93 ? -1.346 -6.732 6.941 1.00 95.12 93 GLU A N 1
ATOM 751 C CA . GLU A 1 93 ? -0.983 -6.684 8.359 1.00 95.12 93 GLU A CA 1
ATOM 752 C C . GLU A 1 93 ? -1.678 -5.537 9.093 1.00 95.12 93 GLU A C 1
ATOM 754 O O . GLU A 1 93 ? -2.127 -5.724 10.220 1.00 95.12 93 GLU A O 1
ATOM 759 N N . LEU A 1 94 ? -1.794 -4.365 8.459 1.00 93.69 94 LEU A N 1
ATOM 760 C CA . LEU A 1 94 ? -2.513 -3.225 9.016 1.00 93.69 94 LEU A CA 1
ATOM 761 C C . LEU A 1 94 ? -3.968 -3.596 9.304 1.00 93.69 94 LEU A C 1
ATOM 763 O O . LEU A 1 94 ? -4.409 -3.454 10.438 1.00 93.69 94 LEU A O 1
ATOM 767 N N . PHE A 1 95 ? -4.704 -4.100 8.311 1.00 90.75 95 PHE A N 1
ATOM 768 C CA . PHE A 1 95 ? -6.115 -4.440 8.504 1.00 90.75 95 PHE A CA 1
ATOM 769 C C . PHE A 1 95 ? -6.318 -5.612 9.462 1.00 90.75 95 PHE A C 1
ATOM 771 O O . PHE A 1 95 ? -7.258 -5.560 10.244 1.00 90.75 95 PHE A O 1
ATOM 778 N N . HIS A 1 96 ? -5.413 -6.594 9.489 1.00 91.44 96 HIS A N 1
ATOM 779 C CA . HIS A 1 96 ? -5.468 -7.687 10.463 1.00 91.44 96 HIS A CA 1
ATOM 780 C C . HIS A 1 96 ? -5.321 -7.209 11.919 1.00 91.44 96 HIS A C 1
ATOM 782 O O . HIS A 1 96 ? -5.904 -7.803 12.814 1.00 91.44 96 HIS A O 1
ATOM 788 N N . ARG A 1 97 ? -4.565 -6.130 12.170 1.00 89.31 97 ARG A N 1
ATOM 789 C CA . ARG A 1 97 ? -4.449 -5.515 13.510 1.00 89.31 97 ARG A CA 1
ATOM 790 C C . ARG A 1 97 ? -5.654 -4.645 13.882 1.00 89.31 97 ARG A C 1
ATOM 792 O O . ARG A 1 97 ? -5.773 -4.250 15.040 1.00 89.31 97 ARG A O 1
ATOM 799 N N . LEU A 1 98 ? -6.461 -4.251 12.896 1.00 85.00 98 LEU A N 1
ATOM 800 C CA . LEU A 1 98 ? -7.597 -3.342 13.068 1.00 85.00 98 LEU A CA 1
ATOM 801 C C . LEU A 1 98 ? -8.929 -4.074 13.224 1.00 85.00 98 LEU A C 1
ATOM 803 O O . LEU A 1 98 ? -9.832 -3.493 13.823 1.00 85.00 98 LEU A O 1
ATOM 807 N N . SER A 1 99 ? -9.035 -5.283 12.670 1.00 78.25 99 SER A N 1
ATOM 808 C CA . SER A 1 99 ? -10.117 -6.252 12.887 1.00 78.25 99 SER A CA 1
ATOM 809 C C . SER A 1 99 ? -9.986 -6.938 14.237 1.00 78.25 99 SER A C 1
ATOM 811 O O . SER A 1 99 ? -11.024 -7.067 14.918 1.00 78.25 99 SER A O 1
#

=== Feature glossary ===
A reading guide for the features in this record.

Start from the sequence.

  · This is the polypeptide sequence — one letter per residue, N-terminus first. Length ranges from a few dozen residues for small domains to over a thousand for large multi-domain proteins.

Fold it, and you get atomic coordinates and the backbone conformation that goes with them.

  · Structure coordinates are given as an mmCIF _atom_site loop: one row per atom with element, residue name, chain id, sequence number, and x/y/z position in Å. Only the four main-chain atoms per residue are included here; side chains are omitted to keep the record compact.

  · Backbone dihedral angles. Every residue except chain termini has a φ (preceding-C → N → Cα → C) and a ψ (N → Cα → C → next-N). They are reported in degrees following the IUPAC sign convention. Secondary structure is essentially a statement about which (φ, ψ) basin each residue occupies.

  · The SS8 string is DSSP's per-residue secondary-structure call. α-helix (H) means an i→i+4 H-bond ladder; β-strand (E) means the residue participates in a β-sheet; 3₁₀ (G) and π (I) are tighter and wider helices; T/S are turns/bends; '-' is loop.

  · SS3 is a coarse helix/strand/coil call (letters a/b/c) made by the P-SEA algorithm from inter-Cα distances and dihedrals. It is less detailed than DSSP but needs only Cα positions.

Summarize the fold with a handful of shape descriptors and a per-residue structural alphabet.

  · Radius of gyration (Rg) is the root-mean-square distance of Cα atoms from their centroid — a single number for overall size and compactness. A globular domain of N residues has Rg ≈ 2.2·N^0.38 Å; an extended or disordered chain has a much larger Rg. The Cα contact count is the number of residue pairs whose Cα atoms are within 8 Å and are more than four positions apart in sequence — a standard proxy for tertiary packing density. The bounding box is the smallest axis-aligned box enclosing all Cα atoms.

  · The Foldseek 3Di string encodes local tertiary geometry as a 20-letter alphabet — one character per residue — derived from the relative positions of nearby Cα atoms. Unlike the amino-acid sequence, 3Di is a direct function of the 3D structure, so two proteins with the same fold have similar 3Di strings even at low sequence identity.

  · Solvent-accessible surface area (SASA) is the area in Å² traced out by the centre of a 1.4 Å probe sphere (a water molecule) rolled over the protein's van der Waals surface (Shrake–Rupley / Lee–Richards 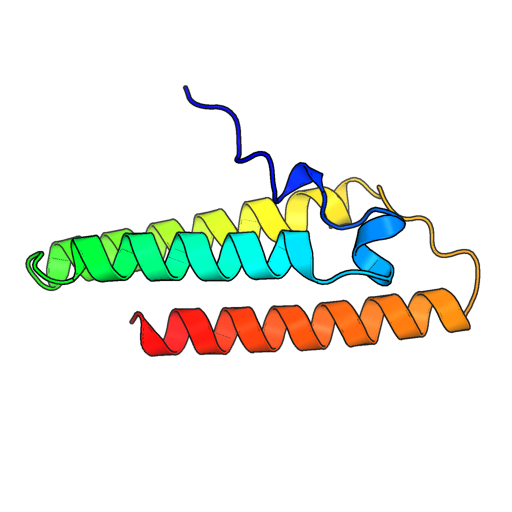construction). Buried residues have near-zero SASA; fully exposed residues can exceed 200 Å². The total SASA scales roughly with the number of surface residues.

Ask how reliable the model is.

  · pLDDT (predicted Local Distance Difference Test) is AlphaFold's per-residue confidence score, ranging from 0 to 100. Values above 90 indicate high confidence (typically well-packed cores); 70–90 is confident; 50–70 low confidence; below 50 usually means the region is disordered or the prediction is unreliable there. AlphaFold stores pLDDT in the mmCIF B-factor column.

  · B-factor (Debye–Waller factor) reflects atomic displacement in the crystal lattice. It is an experimental observable (units Å²), not a prediction; low values mean the atom is pinned down, high values mean it moves or is heterogeneous across the crystal.

  · Predicted Aligned Error (PAE) is an AlphaFold confidence matrix: entry (i, j) is the expected error in the position of residue j, in ångströms, when the prediction is superimposed on the true structure at residue i. Low PAE within a block of residues means that block is internally rigid and well-predicted; high PAE between two blocks means their relative placement is uncertain even if each block individually is confident.

Place it in context: what it resembles, what it is annotated as, and how it looks.

  · Nearest PDB neighbors are the top structural matches found by Foldseek when searching this structure against the entire Protein Data Bank. Each hit reports a TM-score (0 to 1; >0.5 almost always implies the same fold) and an E-value. These are *structural* homologs — they may share no detectable sequence similarity.

  · Functional annotations link the protein to curated databases. InterPro entries identify conserved domains and families by matching the sequence against member-database signatures (Pfam, PROSITE, CDD, …). Gene Ontology (GO) terms describe molecular function, biological process, and cellular component in a controlled vocabulary. CATH places the structure in a hierarchical fold classification (Class/Architecture/Topology/Homologous-superfam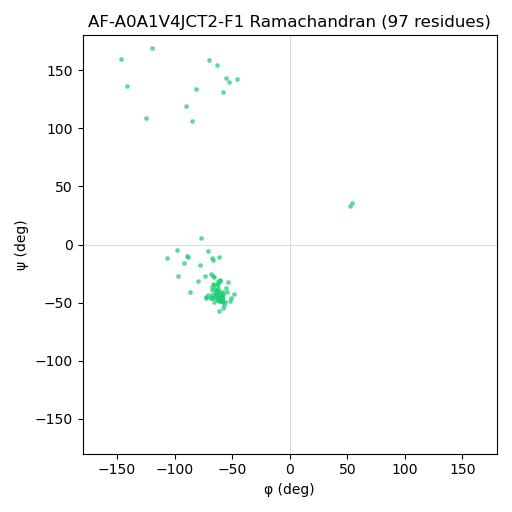ily). The organism is the source species.

  · Three diagnostic plots accompany the record. The Cα contact map visualizes the tertiary structure as a 2D adjacency matrix (8 Å cutoff, sequence-local contacts suppressed). The Ramachandran plot shows the distribution of backbone (φ, ψ) torsions, with points in the α and β basins reflecting secondary structure content. The PAE plot shows AlphaFold's inter-residue confidence as a color matrix.

  · Six rendered views show the 3D structure from the faces of a cube — i.e. along ±x, ±y, ±z. Rendering representation is drawn randomly per protein from cartoon (secondary-structure ribbons), sticks (backbone bonds), or molecular surface; coloring is either N→C rainbow (blue at the N-terminus through red at the C-terminus) or one color per chain.